Protein AF-A0A2N0VK59-F1 (afdb_monomer_lite)

Organism: NCBI:txid2053187

Structure (mmCIF, N/CA/C/O backbone):
data_AF-A0A2N0VK59-F1
#
_entry.id   AF-A0A2N0VK59-F1
#
loop_
_atom_site.group_PDB
_atom_site.id
_atom_site.type_symbol
_atom_site.label_atom_id
_atom_site.label_alt_id
_atom_site.label_comp_id
_atom_site.label_asym_id
_atom_site.label_entity_id
_atom_site.label_seq_id
_atom_site.pdbx_PDB_ins_code
_atom_site.Cartn_x
_atom_site.Cartn_y
_atom_site.Cartn_z
_atom_site.occupancy
_atom_site.B_iso_or_equiv
_atom_site.auth_seq_id
_atom_site.auth_comp_id
_atom_site.auth_asym_id
_atom_site.auth_atom_id
_atom_site.pdbx_PDB_model_num
ATOM 1 N N . MET A 1 1 ? 10.645 6.330 -19.485 1.00 71.94 1 MET A N 1
ATOM 2 C CA . MET A 1 1 ? 10.016 5.736 -18.280 1.00 71.94 1 MET A CA 1
ATOM 3 C C . MET A 1 1 ? 9.392 4.379 -18.591 1.00 71.94 1 MET A C 1
ATOM 5 O O . MET A 1 1 ? 9.874 3.384 -18.070 1.00 71.94 1 MET A O 1
ATOM 9 N N . LEU A 1 2 ? 8.402 4.307 -19.494 1.00 76.50 2 LEU A N 1
ATOM 10 C CA . LEU A 1 2 ? 7.920 3.022 -20.032 1.00 76.50 2 LEU A CA 1
ATOM 11 C C . LEU A 1 2 ? 8.986 2.306 -20.863 1.00 76.50 2 LEU A C 1
ATOM 13 O O . LEU A 1 2 ? 9.163 1.110 -20.711 1.00 76.50 2 LEU A O 1
ATOM 17 N N . GLU A 1 3 ? 9.749 3.045 -21.668 1.00 82.88 3 GLU A N 1
ATOM 18 C CA . GLU A 1 3 ? 10.907 2.511 -22.400 1.00 82.88 3 GLU A CA 1
ATOM 19 C C . GLU A 1 3 ? 11.954 1.897 -21.459 1.00 82.88 3 GLU A C 1
ATOM 21 O O . GLU A 1 3 ? 12.508 0.838 -21.718 1.00 82.88 3 GLU A O 1
ATOM 26 N N . THR A 1 4 ? 12.171 2.528 -20.307 1.00 86.75 4 THR A N 1
ATOM 27 C CA . THR A 1 4 ? 13.091 2.042 -19.279 1.00 86.75 4 THR A CA 1
ATOM 28 C C . THR A 1 4 ? 12.575 0.738 -18.672 1.00 86.75 4 THR A C 1
ATOM 30 O O . THR A 1 4 ? 13.317 -0.232 -18.601 1.00 86.75 4 THR A O 1
ATOM 33 N N . LEU A 1 5 ? 11.289 0.681 -18.307 1.00 82.81 5 LEU A N 1
ATOM 34 C CA . LEU A 1 5 ? 10.640 -0.558 -17.864 1.00 82.81 5 LEU A CA 1
ATOM 35 C C . LEU A 1 5 ? 10.716 -1.651 -18.940 1.00 82.81 5 LEU A C 1
ATOM 37 O O . LEU A 1 5 ? 11.050 -2.788 -18.618 1.00 82.81 5 LEU A O 1
ATOM 41 N N . TYR A 1 6 ? 10.491 -1.293 -20.206 1.00 88.50 6 TYR A N 1
ATOM 42 C CA . TYR A 1 6 ? 10.552 -2.199 -21.352 1.00 88.50 6 TYR A CA 1
ATOM 43 C C . TYR A 1 6 ? 11.937 -2.810 -21.519 1.00 88.50 6 TYR A C 1
ATOM 45 O O . TYR A 1 6 ? 12.054 -4.020 -21.692 1.00 88.50 6 TYR A O 1
ATOM 53 N N . ASN A 1 7 ? 12.983 -2.001 -21.377 1.00 90.62 7 ASN A N 1
ATOM 54 C CA . ASN A 1 7 ? 14.358 -2.470 -21.480 1.00 90.62 7 ASN A CA 1
ATOM 55 C C . ASN A 1 7 ? 14.753 -3.416 -20.330 1.00 90.62 7 ASN A C 1
ATOM 57 O O . ASN A 1 7 ? 15.578 -4.299 -20.542 1.00 90.62 7 ASN A O 1
ATOM 61 N N . TYR A 1 8 ? 14.160 -3.277 -19.138 1.00 89.00 8 TYR A N 1
ATOM 62 C CA . TYR A 1 8 ? 14.437 -4.164 -17.997 1.00 89.00 8 TYR A CA 1
ATOM 63 C C . TYR A 1 8 ? 13.572 -5.432 -17.966 1.00 89.00 8 TYR A C 1
ATOM 65 O O . TYR A 1 8 ? 14.058 -6.496 -17.591 1.00 89.00 8 TYR A O 1
ATOM 73 N N . PHE A 1 9 ? 12.291 -5.331 -18.325 1.00 87.75 9 PHE A N 1
ATOM 74 C CA . PHE A 1 9 ? 11.289 -6.379 -18.087 1.00 87.75 9 PHE A CA 1
ATOM 75 C C . PHE A 1 9 ? 10.626 -6.916 -19.368 1.00 87.75 9 PHE A C 1
ATOM 77 O O . PHE A 1 9 ? 9.779 -7.810 -19.301 1.00 87.75 9 PHE A O 1
ATOM 84 N N . GLY A 1 10 ? 10.968 -6.370 -20.538 1.00 90.62 10 GLY A N 1
ATOM 85 C CA . GLY A 1 10 ? 10.294 -6.652 -21.804 1.00 90.62 10 GLY A CA 1
ATOM 86 C C . GLY A 1 10 ? 8.856 -6.124 -21.840 1.00 90.62 10 GLY A C 1
ATOM 87 O O . GLY A 1 10 ? 8.377 -5.476 -20.905 1.00 90.62 10 GLY A O 1
ATOM 88 N N . PHE A 1 11 ? 8.135 -6.416 -22.926 1.00 89.44 11 PHE A N 1
ATOM 89 C CA . PHE A 1 11 ? 6.758 -5.943 -23.116 1.00 89.44 11 PHE A CA 1
ATOM 90 C C . PHE A 1 11 ? 5.814 -6.403 -21.995 1.00 89.44 11 PHE A C 1
ATOM 92 O O . PHE A 1 11 ? 5.200 -5.586 -21.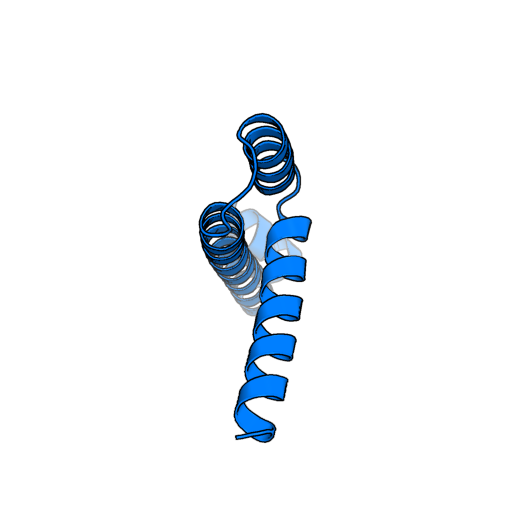310 1.00 89.44 11 PHE A O 1
ATOM 99 N N . VAL A 1 12 ? 5.736 -7.719 -21.776 1.00 92.56 12 VAL A N 1
ATOM 100 C CA . VAL A 1 12 ? 4.796 -8.326 -20.820 1.00 92.56 12 VAL A CA 1
ATOM 101 C C . VAL A 1 12 ? 5.126 -7.923 -19.386 1.00 92.56 12 VAL A C 1
ATOM 103 O O . VAL A 1 12 ? 4.226 -7.570 -18.625 1.00 92.56 12 VAL A O 1
ATOM 106 N N . GLY A 1 13 ? 6.410 -7.924 -19.017 1.00 90.25 13 GLY A N 1
ATOM 107 C CA . GLY A 1 13 ? 6.825 -7.536 -17.674 1.00 90.25 13 GLY A CA 1
ATOM 108 C C . GLY A 1 13 ? 6.556 -6.058 -17.393 1.00 90.25 13 GLY A C 1
ATOM 109 O O . GLY A 1 13 ? 6.038 -5.726 -16.332 1.00 90.25 13 GLY A O 1
ATOM 110 N N . SER A 1 14 ? 6.782 -5.173 -18.365 1.00 92.81 14 SER A N 1
ATOM 111 C CA . SER A 1 14 ? 6.447 -3.746 -18.223 1.00 92.81 14 SER A CA 1
ATOM 112 C C . SER A 1 14 ? 4.959 -3.508 -18.047 1.00 92.81 14 SER A C 1
ATOM 114 O O . SER A 1 14 ? 4.556 -2.664 -17.242 1.00 92.81 14 SER A O 1
ATOM 116 N N . LEU A 1 15 ? 4.143 -4.260 -18.787 1.00 93.19 15 LEU A N 1
ATOM 117 C CA . LEU A 1 15 ? 2.694 -4.188 -18.697 1.00 93.19 15 LEU A CA 1
ATOM 118 C C . LEU A 1 15 ? 2.215 -4.646 -17.315 1.00 93.19 15 LEU A C 1
ATOM 120 O O . LEU A 1 15 ? 1.450 -3.929 -16.673 1.00 93.19 15 LEU A O 1
ATOM 124 N N . LEU A 1 16 ? 2.730 -5.772 -16.814 1.00 94.94 16 LEU A N 1
ATOM 125 C CA . LEU A 1 16 ? 2.419 -6.269 -15.471 1.00 94.94 16 LEU A CA 1
ATOM 126 C C . LEU A 1 16 ? 2.869 -5.305 -14.370 1.00 94.94 16 LEU A C 1
ATOM 128 O O . LEU A 1 16 ? 2.084 -5.004 -13.476 1.00 94.94 16 LEU A O 1
ATOM 132 N N . VAL A 1 17 ? 4.097 -4.786 -14.433 1.00 93.00 17 VAL A N 1
ATOM 133 C CA . VAL A 1 17 ? 4.619 -3.843 -13.430 1.00 93.00 17 VAL A CA 1
ATOM 134 C C . VAL A 1 17 ? 3.794 -2.558 -13.409 1.00 93.00 17 VAL A C 1
ATOM 136 O O . VAL A 1 17 ? 3.395 -2.104 -12.338 1.00 93.00 17 VAL A O 1
ATOM 139 N N . SER A 1 18 ? 3.481 -1.997 -14.578 1.00 93.06 18 SER A N 1
ATOM 140 C CA . SER A 1 18 ? 2.660 -0.783 -14.675 1.00 93.06 18 SER A CA 1
ATOM 141 C C . SER A 1 18 ? 1.246 -1.024 -14.147 1.00 93.06 18 SER A C 1
ATOM 143 O O . SER A 1 18 ? 0.713 -0.201 -13.404 1.00 93.06 18 SER A O 1
ATOM 145 N N . PHE A 1 19 ? 0.658 -2.178 -14.472 1.00 94.31 19 PHE A N 1
ATOM 146 C CA . PHE A 1 19 ? -0.655 -2.573 -13.975 1.00 94.31 19 PHE A CA 1
ATOM 147 C C . PHE A 1 19 ? -0.669 -2.739 -12.449 1.00 94.31 19 PHE A C 1
ATOM 149 O O . PHE A 1 19 ? -1.556 -2.212 -11.778 1.00 94.31 19 PHE A O 1
ATOM 156 N N . LEU A 1 20 ? 0.333 -3.411 -11.878 1.00 94.44 20 LEU A N 1
ATOM 157 C CA . LEU A 1 20 ? 0.456 -3.588 -10.431 1.00 94.44 20 LEU A CA 1
ATOM 158 C C . LEU A 1 20 ? 0.695 -2.261 -9.706 1.00 94.44 20 LEU A C 1
ATOM 160 O O . LEU A 1 20 ? 0.087 -2.030 -8.664 1.00 94.44 20 LEU A O 1
ATOM 164 N N . ALA A 1 21 ? 1.525 -1.375 -10.259 1.00 93.69 21 ALA A N 1
ATOM 165 C CA . ALA A 1 21 ? 1.746 -0.042 -9.704 1.00 93.69 21 ALA A CA 1
ATOM 166 C C . ALA A 1 21 ? 0.451 0.784 -9.697 1.00 93.69 21 ALA A C 1
ATOM 168 O O . ALA A 1 21 ? 0.133 1.435 -8.700 1.00 93.69 21 ALA A O 1
ATOM 169 N N . PHE A 1 22 ? -0.334 0.707 -10.774 1.00 95.12 22 PHE A N 1
ATOM 170 C CA . PHE A 1 22 ? -1.635 1.363 -10.853 1.00 95.12 22 PHE A CA 1
ATOM 171 C C . PHE A 1 22 ? -2.628 0.791 -9.833 1.00 95.12 22 PHE A C 1
ATOM 173 O O . PHE A 1 22 ? -3.251 1.542 -9.086 1.00 95.12 22 PHE A O 1
ATOM 180 N N . MET A 1 23 ? -2.732 -0.535 -9.732 1.00 95.56 23 MET A N 1
ATOM 181 C CA . MET A 1 23 ? -3.579 -1.197 -8.734 1.00 95.56 23 MET A CA 1
ATOM 182 C C . MET A 1 23 ? -3.176 -0.837 -7.301 1.00 95.56 23 MET A C 1
ATOM 184 O O . MET A 1 23 ? -4.034 -0.548 -6.468 1.00 95.56 23 MET A O 1
ATOM 188 N N . PHE A 1 24 ? -1.873 -0.808 -7.015 1.00 94.81 24 PHE A N 1
ATOM 189 C CA . PHE A 1 24 ? -1.349 -0.383 -5.721 1.00 94.81 24 PHE A CA 1
ATOM 190 C C . PHE A 1 24 ? -1.756 1.058 -5.401 1.00 94.81 24 PHE A C 1
ATOM 192 O O . PHE A 1 24 ? -2.218 1.331 -4.295 1.00 94.81 24 PHE A O 1
ATOM 199 N N . PHE A 1 25 ? -1.658 1.963 -6.376 1.00 94.75 25 PHE A N 1
ATOM 200 C CA . PHE A 1 25 ? -2.095 3.348 -6.223 1.00 94.75 25 PHE A CA 1
ATOM 201 C C . PHE A 1 25 ? -3.601 3.455 -5.936 1.00 94.75 25 PHE A C 1
ATOM 203 O O . PHE A 1 25 ? -4.006 4.185 -5.031 1.00 94.75 25 PHE A O 1
ATOM 210 N N . VAL A 1 26 ? -4.435 2.686 -6.642 1.00 95.25 26 VAL A N 1
ATOM 211 C CA . VAL A 1 26 ? -5.886 2.642 -6.392 1.00 95.25 26 VAL A CA 1
ATOM 212 C C . VAL A 1 26 ? -6.186 2.156 -4.972 1.00 95.25 26 VAL A C 1
ATOM 214 O O . VAL A 1 26 ? -6.961 2.792 -4.257 1.00 95.25 26 VAL A O 1
ATOM 217 N N . PHE A 1 27 ? -5.552 1.067 -4.526 1.00 94.19 27 PHE A N 1
ATOM 218 C CA . PHE A 1 27 ? -5.730 0.568 -3.160 1.00 94.19 27 PHE A CA 1
ATOM 219 C C . PHE A 1 27 ? -5.219 1.537 -2.104 1.00 94.19 27 PHE A C 1
ATOM 221 O O . PHE A 1 27 ? -5.830 1.657 -1.043 1.00 94.19 27 PHE A O 1
ATOM 228 N N . TRP A 1 28 ? -4.135 2.253 -2.390 1.00 94.69 28 TRP A N 1
ATOM 229 C CA . TRP A 1 28 ? -3.631 3.288 -1.506 1.00 94.69 28 TRP A CA 1
ATOM 230 C C . TRP A 1 28 ? -4.662 4.409 -1.332 1.00 94.69 28 TRP A C 1
ATOM 232 O O . TRP A 1 28 ? -5.047 4.698 -0.200 1.00 94.69 28 TRP A O 1
ATOM 242 N N . MET A 1 29 ? -5.193 4.959 -2.427 1.00 93.19 29 MET A N 1
ATOM 243 C CA . MET A 1 29 ? -6.223 6.005 -2.388 1.00 93.19 29 MET A CA 1
ATOM 244 C C . MET A 1 29 ? -7.501 5.546 -1.671 1.00 93.19 29 MET A C 1
ATOM 246 O O . MET A 1 29 ? -8.033 6.268 -0.825 1.00 93.19 29 MET A O 1
ATOM 250 N N . ALA A 1 30 ? -7.970 4.326 -1.950 1.00 93.44 30 ALA A N 1
ATOM 251 C CA . ALA A 1 30 ? -9.121 3.742 -1.263 1.00 93.44 30 ALA A CA 1
ATOM 252 C C . ALA A 1 30 ? -8.861 3.560 0.244 1.00 93.44 30 ALA A C 1
ATOM 254 O O . ALA A 1 30 ? -9.717 3.876 1.071 1.00 93.44 30 ALA A O 1
ATOM 255 N N . GLY A 1 31 ? -7.663 3.097 0.611 1.00 92.44 31 GLY A N 1
ATOM 256 C CA . GLY A 1 31 ? -7.247 2.937 2.001 1.00 92.44 31 GLY A CA 1
ATOM 257 C C . GLY A 1 31 ? -7.175 4.272 2.737 1.00 92.44 31 GLY A C 1
ATOM 258 O O . GLY A 1 31 ? -7.654 4.371 3.864 1.00 92.44 31 GLY A O 1
ATOM 259 N N . VAL A 1 32 ? -6.637 5.318 2.098 1.00 92.25 32 VAL A N 1
ATOM 260 C CA . VAL A 1 32 ? -6.601 6.679 2.655 1.00 92.25 32 VAL A CA 1
ATOM 261 C C . VAL A 1 32 ? -8.023 7.164 2.929 1.00 92.25 32 VAL A C 1
ATOM 263 O O . VAL A 1 32 ? -8.305 7.609 4.042 1.00 92.25 32 VAL A O 1
ATOM 266 N N . ALA A 1 33 ? -8.937 7.023 1.964 1.00 90.62 33 ALA A N 1
ATOM 267 C CA . ALA A 1 33 ? -10.337 7.410 2.134 1.00 90.62 33 ALA A CA 1
ATOM 268 C C . ALA A 1 33 ? -11.004 6.663 3.303 1.00 90.62 33 ALA A C 1
ATOM 270 O O . ALA A 1 33 ? -11.641 7.284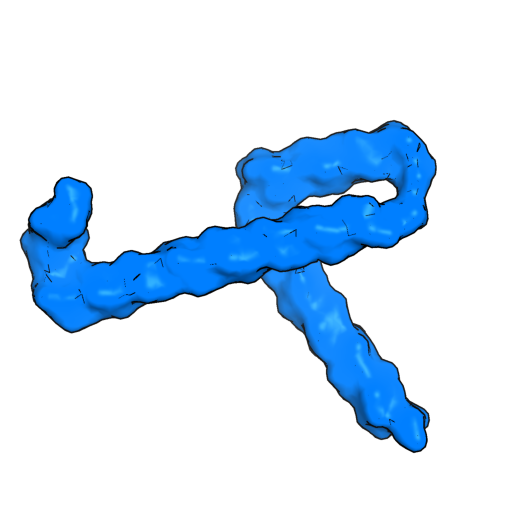 4.156 1.00 90.62 33 ALA A O 1
ATOM 271 N N . GLY A 1 34 ? -10.795 5.346 3.399 1.00 89.88 34 GLY A N 1
ATOM 272 C CA . GLY A 1 34 ? -11.320 4.541 4.499 1.00 89.88 34 GLY A CA 1
ATOM 273 C C . GLY A 1 34 ? -10.751 4.956 5.858 1.00 89.88 34 GLY A C 1
ATOM 274 O O . GLY A 1 34 ? -11.518 5.171 6.796 1.00 89.88 34 GLY A O 1
ATOM 275 N N . ILE A 1 35 ? -9.438 5.185 5.961 1.00 88.44 35 ILE A N 1
ATO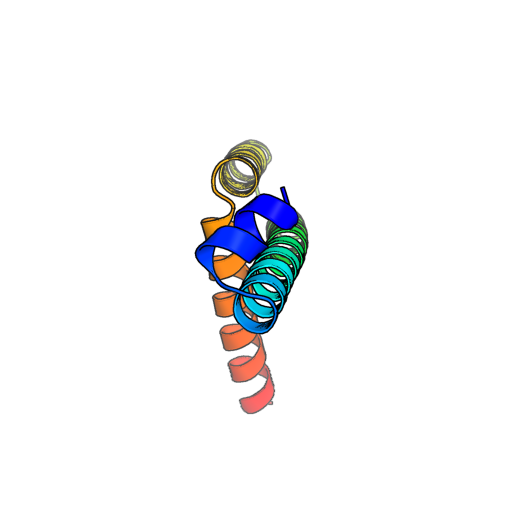M 276 C CA . ILE A 1 35 ? -8.795 5.673 7.193 1.00 88.44 35 ILE A CA 1
ATOM 277 C C . ILE A 1 35 ? -9.363 7.035 7.610 1.00 88.44 35 ILE A C 1
ATOM 279 O O . ILE A 1 35 ? -9.571 7.263 8.804 1.00 88.44 35 ILE A O 1
ATOM 283 N N . CYS A 1 36 ? -9.624 7.923 6.647 1.00 86.50 36 CYS A N 1
ATOM 284 C CA . CYS A 1 36 ? -10.187 9.251 6.895 1.00 86.50 36 CYS A CA 1
ATOM 285 C C . CYS A 1 36 ? -11.654 9.215 7.332 1.00 86.50 36 CYS A C 1
ATOM 287 O O . CYS A 1 36 ? -12.075 10.095 8.076 1.00 86.50 36 CYS A O 1
ATOM 289 N N . SER A 1 37 ? -12.422 8.212 6.898 1.00 86.62 37 SER A N 1
ATOM 290 C CA . SER A 1 37 ? -13.828 8.055 7.294 1.00 86.62 37 SER A CA 1
ATOM 291 C C . SER A 1 37 ? -14.020 7.602 8.747 1.00 86.62 37 SER A C 1
ATOM 293 O O . SER A 1 37 ? -15.114 7.734 9.295 1.00 86.62 37 SER A O 1
ATOM 295 N N . VAL A 1 38 ? -12.973 7.083 9.404 1.00 86.44 38 VAL A N 1
ATOM 296 C CA . VAL A 1 38 ? -13.058 6.646 10.803 1.00 86.44 38 VAL A CA 1
ATOM 297 C C . VAL A 1 38 ? -13.061 7.864 11.722 1.00 86.44 38 VAL A C 1
ATOM 299 O O . VAL A 1 38 ? -12.068 8.585 11.817 1.00 86.44 38 VAL A O 1
ATOM 302 N N . ASN A 1 39 ? -14.151 8.044 12.468 1.00 81.69 39 ASN A N 1
ATOM 303 C CA . ASN A 1 39 ? -14.272 9.136 13.428 1.00 81.69 39 ASN A CA 1
ATOM 304 C C . ASN A 1 39 ? -13.263 8.963 14.584 1.00 81.69 39 ASN A C 1
ATOM 306 O O . ASN A 1 39 ? -13.268 7.952 15.293 1.00 81.69 39 ASN A O 1
ATOM 310 N N . ARG A 1 40 ? -12.355 9.931 14.745 1.00 84.44 40 ARG A N 1
ATOM 311 C CA . ARG A 1 40 ? -11.284 9.959 15.756 1.00 84.44 40 ARG A CA 1
ATOM 312 C C . ARG A 1 40 ? -11.132 11.383 16.286 1.00 84.44 40 ARG A C 1
ATOM 314 O O . ARG A 1 40 ? -11.551 12.335 15.643 1.00 84.44 40 ARG A O 1
ATOM 321 N N . SER A 1 41 ? -10.469 11.542 17.433 1.00 86.62 41 SER A N 1
ATOM 322 C CA . SER A 1 41 ? -10.076 12.875 17.902 1.00 86.62 41 SER A CA 1
ATOM 323 C C . SER A 1 41 ? -9.143 13.559 16.893 1.00 86.62 41 SER A C 1
ATOM 325 O O . SER A 1 41 ? -8.290 12.901 16.290 1.00 86.62 41 SER A O 1
ATOM 327 N N . THR A 1 42 ? -9.266 14.881 16.743 1.00 81.69 42 THR A N 1
ATOM 328 C CA . THR A 1 42 ? -8.566 15.695 15.729 1.00 81.69 42 THR A CA 1
ATOM 329 C C . THR A 1 42 ? -7.058 15.428 15.670 1.00 81.69 42 THR A C 1
ATOM 331 O O . THR A 1 42 ? -6.494 15.236 14.595 1.00 81.69 42 THR A O 1
ATOM 334 N N . HIS A 1 43 ? -6.402 15.314 16.831 1.00 82.31 43 HIS A N 1
ATOM 335 C CA . HIS A 1 43 ? -4.966 15.029 16.917 1.00 82.31 43 HIS A CA 1
ATOM 336 C C . HIS A 1 43 ? -4.605 13.636 16.379 1.00 82.31 43 HIS A C 1
ATOM 338 O O . HIS A 1 43 ? -3.609 13.461 15.681 1.00 82.31 43 HIS A O 1
ATOM 344 N N . ARG A 1 44 ? -5.421 12.616 16.680 1.00 83.56 44 ARG A N 1
ATOM 345 C CA . ARG A 1 44 ? -5.199 11.262 16.157 1.00 83.56 44 ARG A CA 1
ATOM 346 C C . ARG A 1 44 ? -5.474 11.213 14.660 1.00 83.56 44 ARG A C 1
ATOM 348 O O . ARG A 1 44 ? -4.718 10.571 13.941 1.00 83.56 44 ARG A O 1
ATOM 355 N N . GLN A 1 45 ? -6.508 11.902 14.187 1.00 84.50 45 GLN A N 1
ATOM 356 C CA . GLN A 1 45 ? -6.826 11.969 12.763 1.00 84.50 45 GLN A CA 1
ATOM 357 C C . GLN A 1 45 ? -5.660 12.547 11.951 1.00 84.50 45 GLN A C 1
ATOM 359 O O . GLN A 1 45 ? -5.284 11.951 10.947 1.00 84.50 45 GLN A O 1
ATOM 364 N N . PHE A 1 46 ? -5.017 13.616 12.434 1.00 85.50 46 PHE A N 1
ATOM 365 C CA . PHE A 1 46 ? -3.844 14.203 11.779 1.00 85.50 46 PHE A CA 1
ATOM 366 C C . PHE A 1 46 ? -2.648 13.237 11.701 1.00 85.50 46 PHE A C 1
ATOM 368 O O . PHE A 1 46 ? -2.005 13.124 10.655 1.00 85.50 46 PHE A O 1
ATOM 375 N N . ILE A 1 47 ? -2.381 12.485 12.777 1.00 87.12 47 ILE A N 1
ATOM 376 C CA . ILE A 1 47 ? -1.320 11.464 12.796 1.00 87.12 47 ILE A CA 1
ATOM 377 C C . ILE A 1 47 ? -1.604 10.372 11.762 1.00 87.12 47 ILE A C 1
ATOM 379 O O . ILE A 1 47 ? -0.737 10.044 10.957 1.00 87.12 47 ILE A O 1
ATOM 383 N N . PHE A 1 48 ? -2.819 9.816 11.76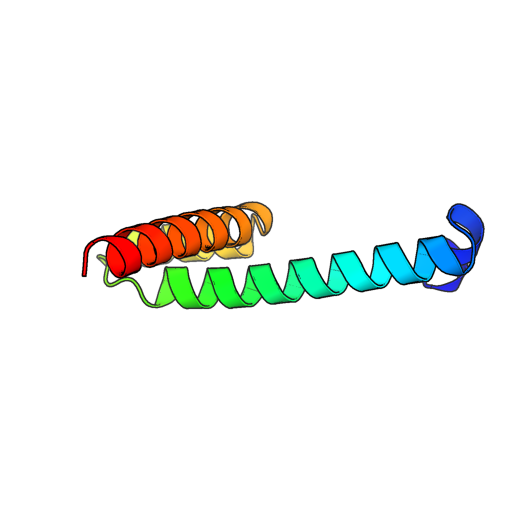4 1.00 86.75 48 PHE A N 1
ATOM 384 C CA . PHE A 1 48 ? -3.184 8.746 10.835 1.00 86.75 48 PHE A CA 1
ATOM 385 C C . PHE A 1 48 ? -3.212 9.220 9.382 1.00 86.75 48 PHE A C 1
ATOM 387 O O . PHE A 1 48 ? -2.825 8.459 8.503 1.00 86.75 48 PHE A O 1
ATOM 394 N N . PHE A 1 49 ? -3.620 10.465 9.132 1.00 87.50 49 PHE A N 1
ATOM 395 C CA . PHE A 1 49 ? -3.585 11.069 7.803 1.00 87.50 49 PHE A CA 1
ATOM 396 C C . PHE A 1 49 ? -2.152 11.220 7.292 1.00 87.50 49 PHE A C 1
ATOM 398 O O . PHE A 1 49 ? -1.835 10.793 6.184 1.00 87.50 49 PHE A O 1
ATOM 405 N N . SER A 1 50 ? -1.261 11.739 8.139 1.00 89.12 50 SER A N 1
ATOM 406 C CA . SER A 1 50 ? 0.162 11.862 7.817 1.00 89.12 50 SER A CA 1
ATOM 407 C C . SER A 1 50 ? 0.767 10.490 7.517 1.00 89.12 50 SER A C 1
ATOM 409 O O . SER A 1 50 ? 1.401 10.299 6.485 1.00 89.12 50 SER A O 1
ATOM 411 N N . LEU A 1 51 ? 0.503 9.496 8.367 1.00 87.38 51 LEU A N 1
ATOM 412 C CA . LEU A 1 51 ? 1.008 8.135 8.181 1.00 87.38 51 LEU A CA 1
ATOM 413 C C . LEU A 1 51 ? 0.461 7.499 6.893 1.00 87.38 51 LEU A C 1
ATOM 415 O O . LEU A 1 51 ? 1.199 6.827 6.177 1.00 87.38 51 LEU A O 1
ATOM 419 N N . ALA A 1 52 ? -0.801 7.769 6.555 1.00 88.19 52 ALA A N 1
ATOM 420 C CA . ALA A 1 52 ? -1.423 7.288 5.330 1.00 88.19 52 ALA A CA 1
ATOM 421 C C . ALA A 1 52 ? -0.802 7.895 4.060 1.00 88.19 52 ALA A C 1
ATOM 423 O O . ALA A 1 52 ? -0.675 7.190 3.061 1.00 88.19 52 ALA A O 1
ATOM 424 N N . ILE A 1 53 ? -0.383 9.164 4.091 1.00 88.44 53 ILE A N 1
ATOM 425 C CA . ILE A 1 53 ? 0.244 9.831 2.940 1.00 88.44 53 ILE A CA 1
ATOM 426 C C . ILE A 1 53 ? 1.720 9.450 2.803 1.00 88.44 53 ILE A C 1
ATOM 428 O O . ILE A 1 53 ? 2.165 9.096 1.714 1.00 88.44 53 ILE A O 1
ATOM 432 N N . PHE A 1 54 ? 2.486 9.514 3.895 1.00 90.50 54 PHE A N 1
ATOM 433 C CA . PHE A 1 54 ? 3.933 9.285 3.854 1.00 90.50 54 PHE A CA 1
ATOM 434 C C . PHE A 1 54 ? 4.306 7.808 3.688 1.00 90.50 54 PHE A C 1
ATOM 436 O O . PHE A 1 54 ? 5.397 7.504 3.210 1.00 90.50 54 PHE A O 1
ATOM 443 N N . VAL A 1 55 ? 3.418 6.885 4.068 1.00 92.38 55 VAL A N 1
ATOM 444 C CA . VAL A 1 55 ? 3.672 5.442 3.998 1.00 92.38 55 VAL A CA 1
ATOM 445 C C . VAL A 1 55 ? 2.543 4.762 3.221 1.00 92.38 55 VAL A C 1
AT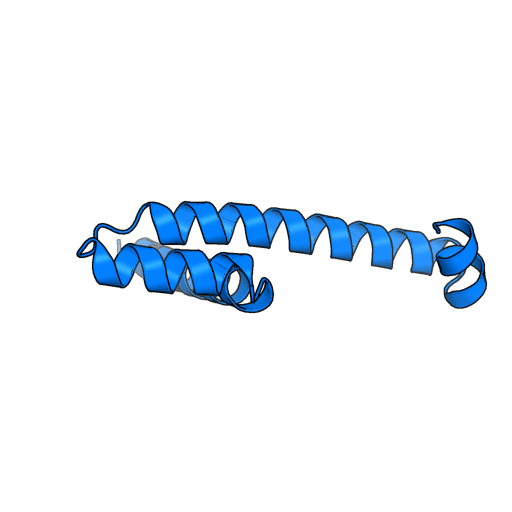OM 447 O O . VAL A 1 55 ? 1.605 4.250 3.829 1.00 92.38 55 VAL A O 1
ATOM 450 N N . PRO A 1 56 ? 2.611 4.688 1.878 1.00 86.81 56 PRO A N 1
ATOM 451 C CA . PRO A 1 56 ? 1.510 4.174 1.060 1.00 86.81 56 PRO A CA 1
ATOM 452 C C . PRO A 1 56 ? 1.203 2.689 1.283 1.00 86.81 56 PRO A C 1
ATOM 454 O O . PRO A 1 56 ? 0.084 2.233 1.056 1.00 86.81 56 PRO A O 1
ATOM 457 N N . VAL A 1 57 ? 2.167 1.931 1.808 1.00 91.50 57 VAL A N 1
ATOM 458 C CA . VAL A 1 57 ? 1.969 0.532 2.210 1.00 91.50 57 VAL A CA 1
ATOM 459 C C . VAL A 1 57 ? 0.972 0.418 3.372 1.00 91.50 57 VAL A C 1
ATOM 461 O O . VAL A 1 57 ? 0.210 -0.546 3.436 1.00 91.50 57 VAL A O 1
ATOM 464 N N . TYR A 1 58 ? 0.929 1.404 4.275 1.00 91.25 58 TYR A N 1
ATOM 465 C CA . TYR A 1 58 ? 0.062 1.359 5.451 1.00 91.25 58 TYR A CA 1
ATOM 466 C C . TYR A 1 58 ? -1.437 1.371 5.090 1.00 91.25 58 TYR A C 1
ATOM 468 O O . TYR A 1 58 ? -2.142 0.463 5.539 1.00 91.25 58 TYR A O 1
ATOM 476 N N . PRO A 1 59 ? -1.949 2.301 4.254 1.00 91.38 59 PRO A N 1
ATOM 477 C CA . PRO A 1 59 ? -3.352 2.285 3.843 1.00 91.38 59 PRO A CA 1
ATOM 478 C C . PRO A 1 59 ? -3.764 1.032 3.084 1.00 91.38 59 PRO A C 1
ATOM 480 O O . PRO A 1 59 ? -4.878 0.556 3.278 1.00 91.38 59 PRO A O 1
ATOM 483 N N . VAL A 1 60 ? -2.871 0.471 2.263 1.00 92.44 60 VAL A N 1
ATOM 484 C CA . VAL A 1 60 ? -3.149 -0.768 1.524 1.00 92.44 60 VAL A CA 1
ATOM 485 C C . VAL A 1 60 ? -3.341 -1.939 2.490 1.00 92.44 60 VAL A C 1
ATOM 487 O O . VAL A 1 60 ? -4.333 -2.660 2.397 1.00 92.44 60 VAL A O 1
ATOM 490 N N . LEU A 1 61 ? -2.442 -2.108 3.467 1.00 92.56 61 LEU A N 1
ATOM 491 C CA . LEU A 1 61 ? -2.581 -3.152 4.489 1.00 92.56 61 LEU A CA 1
ATOM 492 C C . LEU A 1 61 ? -3.823 -2.942 5.363 1.00 92.56 61 LEU A C 1
ATOM 494 O O . LEU A 1 61 ? -4.518 -3.907 5.692 1.00 92.56 61 LEU A O 1
ATOM 498 N N . TRP A 1 62 ? -4.122 -1.689 5.713 1.00 92.12 62 TRP A N 1
ATOM 499 C CA . TRP A 1 62 ? -5.322 -1.339 6.468 1.00 92.12 62 TRP A CA 1
ATOM 500 C C . TRP A 1 62 ? -6.600 -1.707 5.701 1.00 92.12 62 TRP A C 1
ATOM 502 O O . TRP A 1 62 ? -7.478 -2.353 6.271 1.00 92.12 62 TRP A O 1
ATOM 512 N N . LEU A 1 63 ? -6.669 -1.383 4.404 1.00 91.31 63 LEU A N 1
ATOM 513 C CA . LEU A 1 63 ? -7.793 -1.724 3.527 1.00 91.31 63 LEU A CA 1
ATOM 514 C C . LEU A 1 63 ? -8.015 -3.242 3.474 1.00 91.31 63 LEU A C 1
ATOM 516 O O . LEU A 1 63 ? -9.137 -3.710 3.647 1.00 91.31 63 LEU A O 1
ATOM 520 N N . ILE A 1 64 ? -6.948 -4.026 3.289 1.00 91.69 64 ILE A N 1
ATOM 521 C CA . ILE A 1 64 ? -7.032 -5.494 3.241 1.00 91.69 64 ILE A CA 1
ATOM 522 C C . ILE A 1 64 ? -7.571 -6.052 4.566 1.00 91.69 64 ILE A C 1
ATOM 524 O O . ILE A 1 64 ? -8.458 -6.909 4.568 1.00 91.69 64 ILE A O 1
ATOM 528 N N . ALA A 1 65 ? -7.065 -5.563 5.701 1.00 91.31 65 ALA A N 1
ATOM 529 C CA . ALA A 1 65 ? -7.541 -5.981 7.016 1.00 91.31 65 ALA A CA 1
ATOM 530 C C . ALA A 1 65 ? -9.025 -5.634 7.225 1.00 91.31 65 ALA A C 1
ATOM 532 O O . ALA A 1 65 ? -9.779 -6.455 7.759 1.00 91.31 65 ALA A O 1
ATOM 533 N N . ASP A 1 66 ? -9.450 -4.454 6.768 1.00 90.44 66 ASP A N 1
ATOM 534 C CA . ASP A 1 66 ? -10.841 -4.016 6.849 1.00 90.44 66 ASP A CA 1
ATOM 535 C C . ASP A 1 66 ? -11.759 -4.889 5.981 1.00 90.44 66 ASP A C 1
ATOM 537 O O . ASP A 1 66 ? -12.752 -5.419 6.479 1.00 90.44 66 ASP A O 1
ATOM 541 N N . MET A 1 67 ? -11.367 -5.195 4.740 1.00 90.75 67 MET A N 1
ATOM 542 C CA . MET A 1 67 ? -12.095 -6.127 3.867 1.00 90.75 67 MET A CA 1
ATOM 543 C C . MET A 1 67 ? -12.241 -7.523 4.492 1.00 90.75 67 MET A C 1
ATOM 545 O O . MET A 1 67 ? -13.313 -8.133 4.435 1.00 90.75 67 MET A O 1
ATOM 549 N N . ILE A 1 68 ? -11.185 -8.047 5.127 1.00 92.25 68 ILE A N 1
ATOM 550 C CA . ILE A 1 68 ? -11.235 -9.344 5.822 1.00 92.25 68 ILE A CA 1
ATOM 551 C C . ILE A 1 68 ? -12.214 -9.287 7.000 1.00 92.25 68 ILE A C 1
ATOM 553 O O . ILE A 1 68 ? -12.973 -10.238 7.222 1.00 92.25 68 ILE A 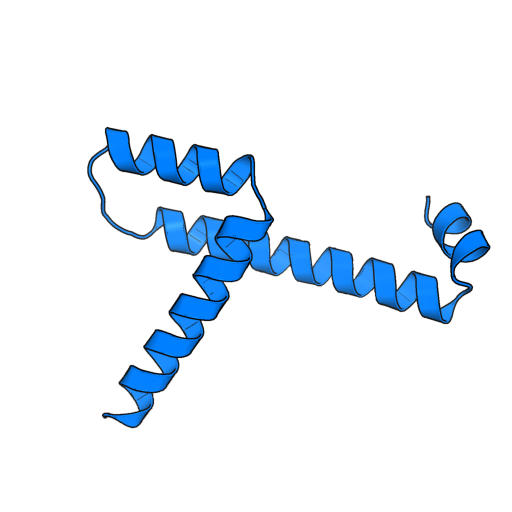O 1
ATOM 557 N N . LYS A 1 69 ? -12.209 -8.188 7.762 1.00 90.50 69 LYS A N 1
ATOM 558 C CA . LYS A 1 69 ? -13.129 -7.976 8.883 1.00 90.50 69 LYS A CA 1
ATOM 559 C C . LYS A 1 69 ? -14.578 -7.895 8.401 1.00 90.50 69 LYS A C 1
ATOM 561 O O . LYS A 1 69 ? -15.412 -8.628 8.934 1.00 90.50 69 LYS A O 1
ATOM 566 N N . GLN A 1 70 ? -14.853 -7.103 7.366 1.00 88.88 70 GLN A N 1
ATOM 567 C CA . GLN A 1 70 ? -16.178 -6.992 6.752 1.00 88.88 70 GLN A CA 1
ATOM 568 C C . GLN A 1 70 ? -16.671 -8.355 6.250 1.00 88.88 70 GLN A C 1
ATOM 570 O O . GLN A 1 70 ? -17.776 -8.782 6.579 1.00 88.88 70 GLN A O 1
ATOM 575 N N . ARG A 1 71 ? -15.818 -9.122 5.557 1.00 90.56 71 ARG A N 1
ATOM 576 C CA . ARG A 1 71 ? -16.154 -10.481 5.104 1.00 90.56 71 ARG A CA 1
ATOM 577 C C . ARG A 1 71 ? -16.509 -11.420 6.259 1.00 90.56 71 ARG A C 1
ATOM 579 O O . ARG A 1 71 ? -17.406 -12.248 6.117 1.00 90.56 71 ARG A O 1
ATOM 586 N N . LYS A 1 72 ? -15.807 -11.334 7.395 1.00 89.06 72 LYS A N 1
ATOM 587 C CA . LYS A 1 72 ? -16.129 -12.132 8.592 1.00 89.06 72 LYS A CA 1
ATOM 588 C C . LYS A 1 72 ? -17.472 -11.733 9.206 1.00 89.06 72 LYS A C 1
ATOM 590 O O . LYS A 1 72 ? -18.171 -12.613 9.691 1.00 89.06 72 LYS A O 1
ATOM 595 N N . GLN A 1 73 ? -17.819 -10.446 9.198 1.00 88.62 73 GLN A N 1
ATOM 596 C CA . GLN A 1 73 ? -19.113 -9.964 9.693 1.00 88.62 73 GLN A CA 1
ATOM 597 C C . GLN A 1 73 ? -20.262 -10.430 8.796 1.00 88.62 73 GLN A C 1
ATOM 599 O O . GLN A 1 73 ? -21.246 -10.944 9.310 1.00 88.62 73 GLN A O 1
ATOM 604 N N . LEU A 1 74 ? -20.091 -10.361 7.473 1.00 88.31 74 LEU A N 1
ATOM 605 C CA . LEU A 1 74 ? -21.080 -10.847 6.505 1.00 88.31 74 LEU A CA 1
ATOM 606 C C . LEU A 1 74 ? -21.351 -12.351 6.616 1.00 88.31 74 LEU A C 1
ATOM 608 O O . LEU A 1 74 ? -22.467 -12.778 6.383 1.00 88.31 74 LEU A O 1
ATOM 612 N N . LYS A 1 75 ? -20.351 -13.160 6.986 1.00 81.31 75 LYS A N 1
ATOM 613 C CA . LYS A 1 75 ? -20.526 -14.608 7.205 1.00 81.31 75 LYS A CA 1
ATOM 614 C C . LYS A 1 75 ? -21.181 -14.975 8.542 1.00 81.31 75 LYS A C 1
ATOM 616 O O . LYS A 1 75 ? -21.444 -16.152 8.765 1.00 81.31 75 LYS A O 1
ATOM 621 N N . LYS A 1 76 ? -21.308 -14.018 9.464 1.00 73.31 76 LYS A N 1
ATOM 622 C CA . LYS A 1 76 ? -21.954 -14.209 10.772 1.00 73.31 76 LYS A CA 1
ATOM 623 C C . LYS A 1 76 ? -23.421 -13.765 10.781 1.00 73.31 76 LYS A C 1
ATOM 625 O O . LYS A 1 76 ? -24.103 -14.062 11.757 1.00 73.31 76 LYS A O 1
ATOM 630 N N . LEU A 1 77 ? -23.843 -13.026 9.754 1.00 61.50 77 LEU A N 1
ATOM 631 C CA . LEU A 1 77 ? -25.238 -12.723 9.429 1.00 61.50 77 LEU A CA 1
ATOM 632 C C . LEU A 1 77 ? -25.852 -13.910 8.684 1.00 61.50 77 LEU A C 1
ATOM 634 O O . LEU A 1 77 ? -27.058 -14.141 8.897 1.00 61.50 77 LEU A O 1
#

Foldseek 3Di:
DLVVQCVVQNDVRSVVVVVVVVVLVVQLVVLLVVLLPDDDPPVVSVVSNVCSVVPSVVSNVNSVVVVVVVVVVVVVD

Sequence (77 aa):
MLETLYNYFGFVGSLLVSFLAFMFFVFWMAGVAGICSVNRSTHRQFIFFSLAIFVPVYPVLWLIADMIKQRKQLKKL

pLDDT: mean 88.82, std 5.67, range [61.5, 95.56]

Secondary structure (DSSP, 8-state):
-HHHHHHHHHHHHHHHHHHHHHHHHHHHHHHHHHHHHS---HHHHHHHHHHHHH-THHHHHHHHHHHHHHHHHHTT-

Radius of gyration: 16.68 Å; chains: 1; bounding box: 40×30×41 Å

=== Feature glossary ===
Legend for the data blocks above and below:

— What the protein is —

Sequence gives the chain of amino acids in standard one-letter code (A=alanine, C=cysteine, …, Y=tyrosine), read N→C. It is the only feature that is directly encoded by the gene; all structural features are derived from the folded form of this sequence.

The annotation block draws on four external resources. InterPro: which protein families and domains the sequence belongs to. GO: standardized terms for what the protein does, what process it participates in, and where in the cell it acts. CATH: which structural fold it has in the CATH hierarchy. Organism: the species of origin.

— Where its atoms are —

Atomic coordinates in PDBx/mmCIF format — the same representation the Protein Data Bank distributes. Each line of the _atom_site loop places one backbone atom in Cartesian space (units: ångströms, origin: arbitrary).

Six rendered views show the 3D structure from the faces of a cube — i.e. along ±x, ±y, ±z. Rendering representation is drawn randomly per protein from cartoon (secondary-structure ribbons), sticks (backbone bonds), or molecular surface; coloring is either N→C rainbow (blue at the N-terminus through red at the C-terminus) or one color per chain.

— Local backbone conformation —

DSSP 8-state secondary structure assigns each residue one of H (α-helix), G (3₁₀-helix), I (π-helix), E (extended β-strand), B (isolated β-bridge), T (hydrogen-bonded turn), S (bend), or '-' (coil). The assignment is computed from backbone hydrogen-bond geometry via the Kabsch–Sander algorithm.

P-SEA three-state annotation labels each residue as helix, strand, or coil based purely on the geometry of the Cα trace. It serves as a fallback when the full backbone (and thus DSSP) is unavailable.

φ (phi) and ψ (psi) are the two rotatable backbone dihedrals per residue: φ is the C(i-1)–N–Cα–C torsion, ψ is the N–Cα–C–N(i+1) torsion, both in degrees on (−180°, 180°]. α-helical residues cluster near (−60°, −45°); β-strand residues near (−120°, +130°). A Ramachandran plot is simply a scatter of (φ, ψ) for every residue.

— Global shape and packing —

Radius of gyration (Rg) is the root-mean-square distance of Cα atoms from their centroid — a single number for overall size and compactness. A globular domain of N residues has Rg ≈ 2.2·N^0.38 Å; an extended or disordered chain has a much larger Rg. The Cα contact count is the number of residue pairs whose Cα atoms are within 8 Å and are more than four positions apart in sequence — a standard proxy for tertiary packing density. The bounding box is the smallest axis-aligned box enclosing all Cα atoms.

Accessible surface area quantifies burial. A residue with SASA near zero is packed into the hydrophobic core; one with SASA >100 Å² sits on the surface. Computed here via the Shrake–Rupley numerical algorithm with a 1.4 Å probe.

The contact map is a binary N×N matrix image: pixel (i, j) is dark where Cα_i and Cα_j are within 8 Å and |i−j|>4. Because the |i−j|>4 filter removes local helical contacts, off-diagonal stripes parallel to the main diagonal indicate parallel β-sheets; stripes perpendicular to it indicate antiparallel β-sheets. The Ramachandran plot scatters every residue's (φ, ψ) pair against the sterically allowed regions. The PAE heatmap renders the predicted-aligned-error matrix.

— Structural neighborhood —

A 3Di character summarizes, for each residue, the relative orientation of the Cα frame of its nearest spatial neighbor. Because it encodes fold topology rather than chemistry, 3Di alignments detect remote structural similarity that sequence alignment misses.

Structural nearest neighbors (via Foldseek easy-search vs the PDB). Reported per hit: target PDB id, E-value, and alignment TM-score. A TM-score above ~0.5 is the conventional threshold for 'same fold'.

— Confidence and disorder —

For AlphaFold models, the B-factor field carries pLDDT — the model's own estimate of local accuracy on a 0–100 scale. Regions with pLDDT<50 should be treated as essentially unmodeled; they often correspond to intrinsically disordered segments.

B-factor (Debye–Waller factor) reflects atomic displacement in the crystal lattice. It is an experimental observable (units Å²), not a prediction; low values mean the atom is pinned down, high values mean it moves or is heterogeneous across the crystal.

Predicted Aligned Error (PAE) is an AlphaFold confidence matrix: entry (i, j) is the expected error in the position of residue j, in ångströms, when the prediction is superimposed on the true structure at residue i. Low PAE within a block of residues means that block is internally rigid and well-predicted; high PAE between two blocks means their relative placement is uncertain even if each block individually is confident.